Protein AF-A0A938P0V6-F1 (afdb_monomer)

pLDDT: mean 86.82, std 7.2, range [46.97, 96.38]

Foldseek 3Di:
DDPVVLVVQLVVQLVVQLVVCVVVVHDNVVSNVRSVQRSCVSNVVHRPPVCVVVVVVVCVVVVVQLVVLLVVLQVCLVVCVLVVVLVVLCVVCVVPVVVSVVVVVVSLVRSCVRNVHSVSSCVRCVVSVVVSCVVSVNDDPDD

Structure (mmCIF, N/CA/C/O backbone):
data_AF-A0A938P0V6-F1
#
_entry.id   AF-A0A938P0V6-F1
#
loop_
_atom_site.group_PDB
_atom_site.id
_atom_site.type_symbol
_atom_site.label_atom_id
_atom_site.label_alt_id
_atom_site.label_comp_id
_atom_site.label_asym_id
_atom_site.label_entity_id
_atom_site.label_seq_id
_atom_site.pdbx_PDB_ins_code
_atom_site.Cartn_x
_atom_site.Cartn_y
_atom_site.Cartn_z
_atom_site.occupancy
_atom_site.B_iso_or_equiv
_atom_site.auth_seq_id
_atom_site.auth_comp_id
_atom_site.auth_asym_id
_atom_site.auth_atom_id
_atom_site.pdbx_PDB_model_num
ATOM 1 N N . MET A 1 1 ? 8.099 -5.164 -38.828 1.00 62.59 1 MET A N 1
ATOM 2 C CA . MET A 1 1 ? 7.348 -5.683 -37.668 1.00 62.59 1 MET A CA 1
ATOM 3 C C . MET A 1 1 ? 6.079 -4.878 -37.569 1.00 62.59 1 MET A C 1
ATOM 5 O O . MET A 1 1 ? 6.171 -3.656 -37.566 1.00 62.59 1 MET A O 1
ATOM 9 N N . ASP A 1 2 ? 4.932 -5.541 -37.507 1.00 85.31 2 ASP A N 1
ATOM 10 C CA . ASP A 1 2 ? 3.669 -4.849 -37.269 1.00 85.31 2 ASP A CA 1
ATOM 11 C C . ASP A 1 2 ? 3.640 -4.302 -35.838 1.00 85.31 2 ASP A C 1
ATOM 13 O O . ASP A 1 2 ? 4.201 -4.910 -34.920 1.00 85.31 2 ASP A O 1
ATOM 17 N N . LEU A 1 3 ? 2.980 -3.158 -35.641 1.00 83.19 3 LEU A N 1
ATOM 18 C CA . LEU A 1 3 ? 2.891 -2.472 -34.346 1.00 83.19 3 LEU A CA 1
ATOM 19 C C . LEU A 1 3 ? 2.382 -3.404 -33.230 1.00 83.19 3 LEU A C 1
ATOM 21 O O . LEU A 1 3 ? 2.872 -3.368 -32.106 1.00 83.19 3 LEU A O 1
ATOM 25 N N . THR A 1 4 ? 1.461 -4.304 -33.568 1.00 89.56 4 THR A N 1
ATOM 26 C CA . THR A 1 4 ? 0.912 -5.327 -32.669 1.00 89.56 4 THR A CA 1
ATOM 27 C C . THR A 1 4 ? 1.958 -6.346 -32.223 1.00 89.56 4 THR A C 1
ATOM 29 O O . THR A 1 4 ? 2.019 -6.686 -31.044 1.00 89.56 4 THR A O 1
ATOM 32 N N . SER A 1 5 ? 2.814 -6.799 -33.142 1.00 87.94 5 SER A N 1
ATOM 33 C CA . SER A 1 5 ? 3.889 -7.754 -32.846 1.00 87.94 5 SER A CA 1
ATOM 34 C C . SER A 1 5 ?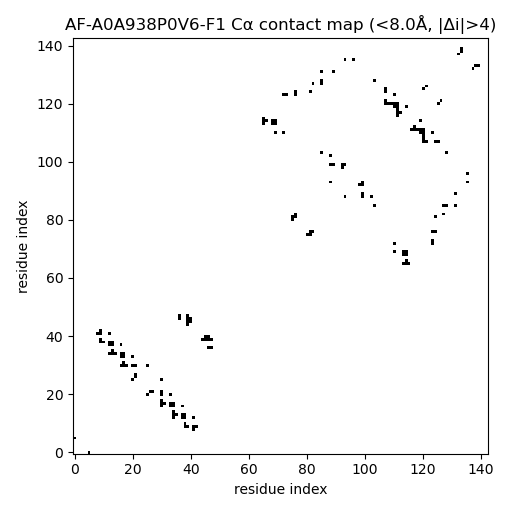 4.940 -7.128 -31.934 1.00 87.94 5 SER A C 1
ATOM 36 O O . SER A 1 5 ? 5.413 -7.766 -30.998 1.00 87.94 5 SER A O 1
ATOM 38 N N . TYR A 1 6 ? 5.260 -5.855 -32.166 1.00 89.38 6 TYR A N 1
ATOM 39 C CA . TYR A 1 6 ? 6.186 -5.102 -31.328 1.00 89.38 6 TYR A CA 1
ATOM 40 C C . TYR A 1 6 ? 5.666 -4.939 -29.890 1.00 89.38 6 TYR A C 1
ATOM 42 O O . TYR A 1 6 ? 6.357 -5.295 -28.934 1.00 89.38 6 TYR A O 1
ATOM 50 N N . THR A 1 7 ? 4.423 -4.479 -29.719 1.00 90.75 7 THR A N 1
ATOM 51 C CA . THR A 1 7 ? 3.813 -4.334 -28.388 1.00 90.75 7 THR A CA 1
ATOM 52 C C . THR A 1 7 ? 3.675 -5.679 -27.672 1.00 90.75 7 THR A C 1
ATOM 54 O O . THR A 1 7 ? 3.917 -5.754 -26.468 1.00 90.75 7 THR A O 1
ATOM 57 N N . ALA A 1 8 ? 3.347 -6.753 -28.398 1.00 93.38 8 ALA A N 1
ATOM 58 C CA . ALA A 1 8 ? 3.256 -8.097 -27.831 1.00 93.38 8 ALA A CA 1
ATOM 59 C C . ALA A 1 8 ? 4.602 -8.594 -27.282 1.00 93.38 8 ALA A C 1
ATOM 61 O O . ALA A 1 8 ? 4.635 -9.206 -26.216 1.00 93.38 8 ALA A O 1
ATOM 62 N N . ILE A 1 9 ? 5.713 -8.296 -27.964 1.00 92.56 9 ILE A N 1
ATOM 63 C CA . ILE A 1 9 ? 7.058 -8.659 -27.496 1.00 92.56 9 ILE A CA 1
ATOM 64 C C . ILE A 1 9 ? 7.412 -7.893 -26.223 1.00 92.56 9 ILE A C 1
ATOM 66 O O . ILE A 1 9 ? 7.841 -8.509 -25.249 1.00 92.56 9 ILE A O 1
ATOM 70 N N . VAL A 1 10 ? 7.188 -6.575 -26.195 1.00 94.31 10 VAL A N 1
ATOM 71 C CA . VAL A 1 10 ? 7.450 -5.756 -24.998 1.00 94.31 10 VAL A CA 1
ATOM 72 C C . VAL A 1 10 ? 6.628 -6.260 -23.811 1.00 94.31 10 VAL A C 1
ATOM 74 O O . VAL A 1 10 ? 7.173 -6.477 -22.729 1.00 94.31 10 VAL A O 1
ATOM 77 N N . LEU A 1 11 ? 5.336 -6.527 -24.019 1.00 94.38 11 LEU A N 1
ATOM 78 C CA . LEU A 1 11 ? 4.460 -7.072 -22.984 1.00 94.38 11 LEU A CA 1
ATOM 79 C C . LEU A 1 11 ? 4.924 -8.460 -22.521 1.00 94.38 11 LEU A C 1
ATOM 81 O O . LEU A 1 11 ? 4.977 -8.720 -21.319 1.00 94.38 11 LEU A O 1
ATOM 85 N N . GLY A 1 12 ? 5.318 -9.329 -23.453 1.00 95.81 12 GLY A N 1
ATOM 86 C CA . GLY A 1 12 ? 5.885 -10.640 -23.147 1.00 95.81 12 GLY A CA 1
ATOM 87 C C . GLY A 1 12 ? 7.132 -10.541 -22.266 1.00 95.81 12 GLY A C 1
ATOM 88 O O . GLY A 1 12 ? 7.224 -11.242 -21.258 1.00 95.81 12 GLY A O 1
ATOM 89 N N . VAL A 1 13 ? 8.049 -9.619 -22.578 1.00 95.62 13 VAL A N 1
ATOM 90 C CA . VAL A 1 13 ? 9.244 -9.360 -21.758 1.00 95.62 13 VAL A CA 1
ATOM 91 C C . VAL A 1 13 ? 8.859 -8.903 -20.352 1.00 95.62 13 VAL A C 1
ATOM 93 O O . VAL A 1 13 ? 9.378 -9.448 -19.378 1.00 95.62 13 VAL A O 1
ATOM 96 N N . MET A 1 14 ? 7.924 -7.959 -20.219 1.00 95.62 14 MET A N 1
ATOM 97 C CA . MET A 1 14 ? 7.472 -7.478 -18.906 1.00 95.62 14 MET A CA 1
ATOM 98 C C . MET A 1 14 ? 6.896 -8.614 -18.049 1.00 95.62 14 MET A C 1
ATOM 100 O O . MET A 1 14 ? 7.230 -8.719 -16.869 1.00 95.62 14 MET A O 1
ATOM 104 N N . VAL A 1 15 ? 6.079 -9.496 -18.637 1.00 96.38 15 VAL A N 1
ATOM 105 C CA . VAL A 1 15 ? 5.477 -10.642 -17.932 1.00 96.38 15 VAL A CA 1
ATOM 106 C C . VAL A 1 15 ? 6.537 -11.659 -17.508 1.00 96.38 15 VAL A C 1
ATOM 108 O O . VAL A 1 15 ? 6.534 -12.094 -16.355 1.00 96.38 15 VAL A O 1
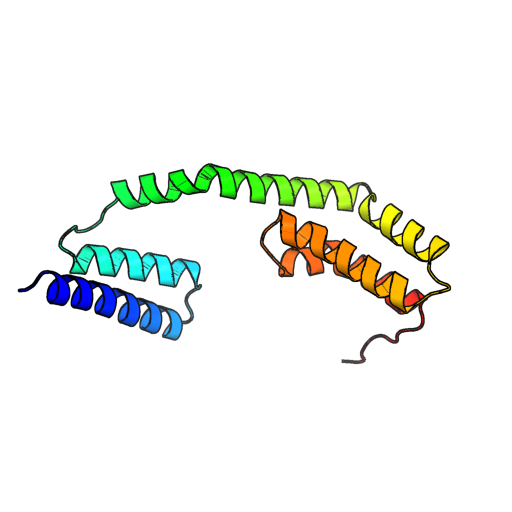ATOM 111 N N . VAL A 1 16 ? 7.462 -12.019 -18.403 1.00 96.38 16 VAL A N 1
ATOM 112 C CA . VAL A 1 16 ? 8.533 -12.986 -18.107 1.00 96.38 16 VAL A CA 1
ATOM 113 C C . VAL A 1 16 ? 9.448 -12.463 -17.003 1.00 96.38 16 VAL A C 1
ATOM 115 O O . VAL A 1 16 ? 9.768 -13.198 -16.068 1.00 96.38 16 VAL A O 1
ATOM 118 N N . VAL A 1 17 ? 9.828 -11.187 -17.067 1.00 96.12 17 VAL A N 1
ATOM 119 C CA . VAL A 1 17 ? 10.687 -10.563 -16.055 1.00 96.12 17 VAL A CA 1
ATOM 120 C C . VAL A 1 17 ? 9.965 -10.432 -14.717 1.00 96.12 17 VAL A C 1
ATOM 122 O O . VAL A 1 17 ? 10.559 -10.740 -13.686 1.00 96.12 17 VAL A O 1
ATOM 125 N N . TYR A 1 18 ? 8.683 -10.058 -14.711 1.00 95.94 18 TYR A N 1
ATOM 126 C CA . TYR A 1 18 ? 7.878 -10.031 -13.487 1.00 95.94 18 TYR A CA 1
ATOM 127 C C . TYR A 1 18 ? 7.777 -11.421 -12.844 1.00 95.94 18 TYR A C 1
ATOM 129 O O . TYR A 1 18 ? 8.007 -11.569 -11.641 1.00 95.94 18 TYR A O 1
ATOM 137 N N . ALA A 1 19 ? 7.478 -12.452 -13.640 1.00 94.75 19 ALA A N 1
ATOM 138 C CA . ALA A 1 19 ? 7.409 -13.826 -13.159 1.00 94.75 19 ALA A CA 1
ATOM 139 C C . ALA A 1 19 ? 8.765 -14.278 -12.599 1.00 94.75 19 ALA A C 1
ATOM 141 O O . ALA A 1 19 ? 8.822 -14.771 -11.473 1.00 94.75 19 ALA A O 1
ATOM 142 N N . GLY A 1 20 ? 9.861 -14.037 -13.327 1.00 95.06 20 GLY A N 1
ATOM 143 C CA . GLY A 1 20 ? 11.226 -14.336 -12.886 1.00 95.06 20 GLY A CA 1
ATOM 144 C C . GLY A 1 20 ? 11.603 -13.631 -11.579 1.00 95.06 20 GLY A C 1
ATOM 145 O O . GLY A 1 20 ? 12.085 -14.272 -10.646 1.00 95.06 20 GLY A O 1
ATOM 146 N N . ALA A 1 21 ? 11.302 -12.337 -11.457 1.00 92.81 21 ALA A N 1
ATOM 147 C CA . ALA A 1 21 ? 11.495 -11.570 -10.226 1.00 92.81 21 ALA A CA 1
ATOM 148 C C . ALA A 1 21 ? 10.693 -12.155 -9.051 1.00 92.81 21 ALA A C 1
ATOM 150 O O . ALA A 1 21 ? 11.196 -12.240 -7.925 1.00 92.81 21 ALA A O 1
ATOM 151 N N . LYS A 1 22 ? 9.470 -12.635 -9.312 1.00 91.12 22 LYS A N 1
ATOM 152 C CA . LYS A 1 22 ? 8.641 -13.280 -8.292 1.00 91.12 22 LYS A CA 1
ATOM 153 C C . LYS A 1 22 ? 9.176 -14.649 -7.874 1.00 91.12 22 LYS A C 1
ATOM 155 O O . LYS A 1 22 ? 9.143 -14.960 -6.683 1.00 91.12 22 LYS A O 1
ATOM 160 N N . PHE A 1 23 ? 9.723 -15.431 -8.808 1.00 92.19 23 PHE A N 1
ATOM 161 C CA . PHE A 1 23 ? 10.427 -16.683 -8.498 1.00 92.19 23 PHE A CA 1
ATOM 162 C C . PHE A 1 23 ? 11.639 -16.447 -7.588 1.00 92.19 23 PHE A C 1
ATOM 164 O O . PHE A 1 23 ? 11.899 -17.250 -6.693 1.00 92.19 23 PHE A O 1
ATOM 171 N N . LEU A 1 24 ? 12.314 -15.304 -7.735 1.00 91.44 24 LEU A N 1
ATOM 172 C CA . LEU A 1 24 ? 13.402 -14.862 -6.855 1.00 91.44 24 LEU A CA 1
ATOM 173 C C . LEU A 1 24 ? 12.922 -14.282 -5.509 1.00 91.44 24 LEU A C 1
ATOM 175 O O . LEU A 1 24 ? 13.729 -13.760 -4.744 1.00 91.44 24 LEU A O 1
ATOM 179 N N . LYS A 1 25 ? 11.625 -14.390 -5.189 1.00 90.75 25 LYS A N 1
ATOM 180 C CA . LYS A 1 25 ? 10.998 -13.899 -3.948 1.00 90.75 25 LYS A CA 1
ATOM 181 C C . LYS A 1 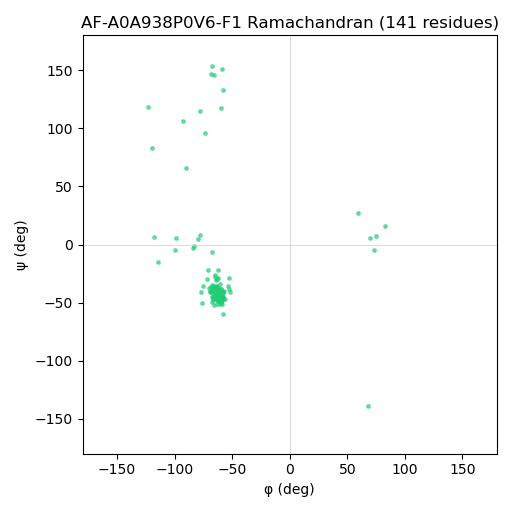25 ? 11.148 -12.390 -3.717 1.00 90.75 25 LYS A C 1
ATOM 183 O O . LYS A 1 25 ? 11.090 -11.937 -2.574 1.00 90.75 25 LYS A O 1
ATOM 188 N N . LEU A 1 26 ? 11.289 -11.599 -4.779 1.00 90.94 26 LEU A N 1
ATOM 189 C CA . LEU A 1 26 ? 11.279 -10.144 -4.656 1.00 90.94 26 LEU A CA 1
ATOM 190 C C . LEU A 1 26 ? 9.889 -9.639 -4.232 1.00 90.94 26 LEU A C 1
ATOM 192 O O . LEU A 1 26 ? 8.855 -10.280 -4.482 1.00 90.94 26 LEU A O 1
ATOM 196 N N . SER A 1 27 ? 9.857 -8.472 -3.579 1.00 93.25 27 SER A N 1
ATOM 197 C CA . SER A 1 27 ? 8.591 -7.803 -3.274 1.00 93.25 27 SER A CA 1
ATOM 198 C C . SER A 1 27 ? 7.834 -7.523 -4.575 1.00 93.25 27 SER A C 1
ATOM 200 O O . SER A 1 27 ? 8.425 -7.382 -5.651 1.00 93.25 27 SER A O 1
ATOM 202 N N . THR A 1 28 ? 6.504 -7.486 -4.499 1.00 91.25 28 THR A N 1
ATOM 203 C CA . THR A 1 28 ? 5.668 -7.226 -5.680 1.00 91.25 28 THR A CA 1
ATOM 204 C C . THR A 1 28 ? 6.001 -5.864 -6.297 1.00 91.25 28 THR A C 1
ATOM 206 O O . THR A 1 28 ? 6.102 -5.759 -7.514 1.00 91.25 28 THR A O 1
ATOM 209 N N . GLU A 1 29 ? 6.281 -4.864 -5.459 1.00 90.81 29 GLU A N 1
ATOM 210 C CA . GLU A 1 29 ? 6.720 -3.518 -5.852 1.00 90.81 29 GLU A CA 1
ATOM 211 C C . GLU A 1 29 ? 8.016 -3.556 -6.673 1.00 90.81 29 GLU A C 1
ATOM 213 O O . GLU A 1 29 ? 8.074 -3.027 -7.783 1.00 90.81 29 GLU A O 1
ATOM 218 N N . LEU A 1 30 ? 9.044 -4.248 -6.168 1.00 91.50 30 LEU A N 1
ATOM 219 C CA . LEU A 1 30 ? 10.333 -4.348 -6.849 1.00 91.50 30 LEU A CA 1
ATOM 220 C C . LEU A 1 30 ? 10.222 -5.170 -8.140 1.00 91.50 30 LEU A C 1
ATOM 222 O O . LEU A 1 30 ? 10.837 -4.834 -9.149 1.00 91.50 30 LEU A O 1
ATOM 226 N N . SER A 1 31 ? 9.390 -6.214 -8.132 1.00 94.31 31 SER A N 1
ATOM 227 C CA . SER A 1 31 ? 9.112 -7.030 -9.319 1.00 94.31 31 SER A CA 1
ATOM 228 C C . SER A 1 31 ? 8.447 -6.202 -10.422 1.00 94.31 31 SER A C 1
ATOM 230 O O . SER A 1 31 ? 8.829 -6.313 -11.585 1.00 94.31 31 SER A O 1
ATOM 232 N N . MET A 1 32 ? 7.489 -5.338 -10.066 1.00 92.50 32 MET A N 1
ATOM 233 C CA . MET A 1 32 ? 6.862 -4.405 -11.008 1.00 92.50 32 MET A CA 1
ATOM 234 C C . MET A 1 32 ? 7.854 -3.370 -11.540 1.00 92.50 32 MET A C 1
ATOM 236 O O . MET A 1 32 ? 7.851 -3.085 -12.736 1.00 92.50 32 MET A O 1
ATOM 240 N N . PHE A 1 33 ? 8.726 -2.841 -10.680 1.00 92.25 33 PHE A N 1
ATOM 241 C CA . PHE A 1 33 ? 9.739 -1.870 -11.087 1.00 92.25 33 PHE A CA 1
ATOM 242 C C . PHE A 1 33 ? 10.734 -2.463 -12.096 1.00 92.25 33 PHE A C 1
ATOM 244 O O . PHE A 1 33 ? 10.966 -1.881 -13.155 1.00 92.25 33 PHE A O 1
ATOM 251 N N . ILE A 1 34 ? 11.266 -3.657 -11.822 1.00 93.38 34 ILE A N 1
ATOM 252 C CA . ILE A 1 34 ? 12.201 -4.343 -12.727 1.00 93.38 34 ILE A CA 1
ATOM 253 C C . ILE A 1 34 ? 11.507 -4.715 -14.047 1.00 93.38 34 ILE A C 1
ATOM 255 O O . ILE A 1 34 ? 12.099 -4.554 -15.114 1.00 93.38 34 ILE A O 1
ATOM 259 N N . ALA A 1 35 ? 10.245 -5.151 -14.002 1.00 94.25 35 ALA A N 1
ATOM 260 C CA . ALA A 1 35 ? 9.464 -5.421 -15.207 1.00 94.25 35 ALA A CA 1
ATOM 261 C C . ALA A 1 35 ? 9.255 -4.158 -16.061 1.00 94.25 35 ALA A C 1
ATOM 263 O O . ALA A 1 35 ? 9.396 -4.223 -17.280 1.00 94.25 35 ALA A O 1
ATOM 264 N N . ALA A 1 36 ? 8.989 -3.001 -15.443 1.00 92.19 36 ALA A N 1
ATOM 265 C CA . ALA A 1 36 ? 8.879 -1.722 -16.146 1.00 92.19 36 ALA A CA 1
ATOM 266 C C . ALA A 1 36 ? 10.201 -1.305 -16.815 1.00 92.19 36 ALA A C 1
ATOM 268 O O . ALA A 1 36 ? 10.199 -0.885 -17.975 1.00 92.19 36 ALA A O 1
ATOM 269 N N . LEU A 1 37 ? 11.336 -1.487 -16.129 1.00 93.12 37 LEU A N 1
ATOM 270 C CA . LEU A 1 37 ? 12.663 -1.244 -16.707 1.00 93.12 37 LEU A CA 1
ATOM 271 C C . LEU A 1 37 ? 12.943 -2.175 -17.892 1.00 93.12 37 LEU A C 1
ATOM 273 O O . LEU A 1 37 ? 13.382 -1.714 -18.944 1.00 93.12 37 LEU A O 1
ATOM 277 N N . ALA A 1 38 ? 12.643 -3.466 -17.755 1.00 93.19 38 ALA A N 1
ATOM 278 C CA . ALA A 1 38 ? 12.818 -4.431 -18.835 1.00 93.19 38 ALA A CA 1
ATOM 279 C C . ALA A 1 38 ? 11.914 -4.136 -20.042 1.00 93.19 38 ALA A C 1
ATOM 281 O O . ALA A 1 38 ? 12.365 -4.252 -21.179 1.00 93.19 38 ALA A O 1
ATOM 282 N N . GLY A 1 39 ? 10.674 -3.697 -19.807 1.00 92.75 39 GLY A N 1
ATOM 283 C CA . GLY A 1 39 ? 9.766 -3.242 -20.861 1.00 92.75 39 GLY A CA 1
ATOM 284 C C . GLY A 1 39 ? 10.309 -2.026 -21.613 1.00 92.75 39 GLY A C 1
ATOM 285 O O . GLY A 1 39 ? 10.291 -2.005 -22.840 1.00 92.75 39 GLY A O 1
ATOM 286 N N . SER A 1 40 ? 10.871 -1.047 -20.898 1.00 92.00 40 SER A N 1
ATOM 287 C CA . SER A 1 40 ? 11.522 0.117 -21.517 1.00 92.00 40 SER A CA 1
ATOM 288 C C . SER A 1 40 ? 12.740 -0.264 -22.364 1.00 92.00 40 SER A C 1
ATOM 290 O O . SER A 1 40 ? 12.916 0.249 -23.471 1.00 92.00 40 SER A O 1
ATOM 292 N N . LEU A 1 41 ? 13.560 -1.197 -21.871 1.00 92.06 41 LEU A N 1
ATOM 293 C CA . LEU A 1 41 ? 14.723 -1.709 -22.600 1.00 92.06 41 LEU A CA 1
ATOM 294 C C . LEU A 1 41 ? 14.307 -2.483 -23.857 1.00 92.06 41 LEU A C 1
ATOM 296 O O . LEU A 1 41 ? 14.851 -2.235 -24.931 1.00 92.06 41 LEU A O 1
ATOM 300 N N . ALA A 1 42 ? 13.314 -3.368 -23.747 1.00 90.69 42 ALA A N 1
ATOM 301 C CA . ALA A 1 42 ? 12.758 -4.103 -24.884 1.00 90.69 42 ALA A CA 1
ATOM 302 C C . ALA A 1 42 ? 12.077 -3.177 -25.903 1.00 90.69 42 ALA A C 1
ATOM 304 O O . ALA A 1 42 ? 12.092 -3.455 -27.099 1.00 90.69 42 ALA A O 1
ATOM 305 N N . GLY A 1 43 ? 11.520 -2.060 -25.431 1.00 87.81 43 GLY A N 1
ATOM 306 C CA . GLY A 1 43 ? 10.951 -1.004 -26.258 1.00 87.81 43 GLY A CA 1
ATOM 307 C C . GLY A 1 43 ? 11.980 -0.044 -26.871 1.00 87.81 43 GLY A C 1
ATOM 308 O O . GLY A 1 43 ? 11.591 0.961 -27.457 1.00 87.81 43 GLY A O 1
ATOM 309 N N . GLY A 1 44 ? 13.285 -0.278 -26.697 1.00 88.44 44 GLY A N 1
ATOM 310 C CA . GLY A 1 44 ? 14.339 0.571 -27.265 1.00 88.44 44 GLY A CA 1
ATOM 311 C C . GLY A 1 44 ? 14.467 1.967 -26.640 1.00 88.44 44 GLY A C 1
ATOM 312 O O . GLY A 1 44 ? 15.288 2.759 -27.095 1.00 88.44 44 GLY A O 1
ATOM 313 N N . PHE A 1 45 ? 13.710 2.274 -25.581 1.00 84.31 45 PHE A N 1
ATOM 314 C CA . PHE A 1 45 ? 13.733 3.572 -24.894 1.00 84.31 45 PHE A CA 1
ATOM 315 C C . PHE A 1 45 ? 14.857 3.684 -23.848 1.00 84.31 45 PHE A C 1
ATOM 317 O O . PHE A 1 45 ? 15.044 4.740 -23.244 1.00 84.31 45 PHE A O 1
ATOM 324 N N . GLY A 1 46 ? 15.627 2.613 -23.628 1.00 87.69 46 GLY A N 1
ATOM 325 C CA . GLY A 1 46 ? 16.735 2.609 -22.674 1.00 87.69 46 GLY A CA 1
ATOM 326 C C . GLY A 1 46 ? 16.248 2.721 -21.226 1.00 87.69 46 GLY A C 1
ATOM 327 O O . GLY A 1 46 ? 15.257 2.092 -20.850 1.00 87.69 46 GLY A O 1
ATOM 328 N N . LEU A 1 47 ? 16.951 3.518 -20.414 1.00 85.88 47 LEU A N 1
ATOM 329 C CA . LEU A 1 47 ? 16.557 3.862 -19.043 1.00 85.88 47 LEU A CA 1
ATOM 330 C C . LEU A 1 47 ? 15.736 5.167 -19.034 1.00 85.88 47 LEU A C 1
ATOM 332 O O . LEU A 1 47 ? 16.312 6.249 -19.175 1.00 85.88 47 LEU A O 1
ATOM 336 N N . PRO A 1 48 ? 14.409 5.113 -18.823 1.00 85.94 48 PRO A N 1
ATOM 337 C CA . PRO A 1 48 ? 13.531 6.258 -19.009 1.00 85.94 48 PRO A CA 1
ATOM 338 C C . PRO A 1 48 ? 13.411 7.052 -17.700 1.00 85.94 48 PRO A C 1
ATOM 340 O O . PRO A 1 48 ? 12.342 7.121 -17.093 1.00 85.94 48 PRO A O 1
ATOM 343 N N . ALA A 1 49 ? 14.513 7.657 -17.244 1.00 85.94 49 ALA A N 1
ATOM 344 C CA . ALA A 1 49 ? 14.568 8.372 -15.961 1.00 85.94 49 ALA A CA 1
ATOM 345 C C . ALA A 1 49 ? 13.459 9.431 -15.824 1.00 85.94 49 ALA A C 1
ATOM 347 O O . ALA A 1 49 ? 12.835 9.557 -14.772 1.00 85.94 49 ALA A O 1
ATOM 348 N N . ARG A 1 50 ? 13.156 10.130 -16.925 1.00 87.56 50 ARG A N 1
ATOM 349 C CA . ARG A 1 50 ? 12.064 11.103 -16.999 1.00 87.56 50 ARG A CA 1
ATOM 350 C C . ARG A 1 50 ? 10.695 10.469 -16.736 1.00 87.56 50 ARG A C 1
ATOM 352 O O . ARG A 1 50 ? 9.955 10.992 -15.919 1.00 87.56 50 ARG A O 1
ATOM 359 N N . HIS A 1 51 ? 10.361 9.351 -17.381 1.00 88.38 51 HIS A N 1
ATOM 360 C CA . HIS A 1 51 ? 9.049 8.711 -17.211 1.00 88.38 51 HIS A CA 1
ATOM 361 C C . HIS A 1 51 ? 8.901 8.041 -15.845 1.00 88.38 51 HIS A C 1
ATOM 363 O O . HIS A 1 51 ? 7.798 7.994 -15.310 1.00 88.38 51 HIS A O 1
ATOM 369 N N . ILE A 1 52 ? 10.002 7.574 -15.251 1.00 87.12 52 ILE A N 1
ATOM 370 C CA . ILE A 1 52 ? 10.001 7.102 -13.862 1.00 87.12 52 ILE A CA 1
ATOM 371 C C . ILE A 1 52 ? 9.687 8.267 -12.919 1.00 87.12 52 ILE A C 1
ATOM 373 O O . ILE A 1 52 ? 8.826 8.132 -12.054 1.00 87.12 52 ILE A O 1
ATOM 377 N N . ALA A 1 53 ? 10.343 9.416 -13.105 1.00 87.44 53 ALA A N 1
ATOM 378 C CA . ALA A 1 53 ? 10.115 10.596 -12.277 1.00 87.44 53 ALA A CA 1
ATOM 379 C C . ALA A 1 53 ? 8.698 11.167 -12.461 1.00 87.44 53 ALA A C 1
ATOM 381 O O . ALA A 1 53 ? 7.975 11.331 -11.484 1.00 87.44 53 ALA A O 1
ATOM 382 N N . GLU A 1 54 ? 8.268 11.418 -13.699 1.00 87.56 54 GLU A N 1
ATOM 383 C CA . GLU A 1 54 ? 6.925 11.931 -14.009 1.00 87.56 54 GLU A CA 1
ATOM 384 C C . GLU A 1 54 ? 5.829 10.949 -13.555 1.00 87.56 54 GLU A C 1
ATOM 386 O O . GLU A 1 54 ? 4.837 11.357 -12.944 1.00 87.56 54 GLU A O 1
ATOM 391 N N . GLY A 1 55 ? 6.038 9.646 -13.770 1.00 86.06 55 GLY A N 1
ATOM 392 C CA . GLY A 1 55 ? 5.127 8.597 -13.322 1.00 86.06 55 GLY A CA 1
ATOM 393 C C . GLY A 1 55 ? 4.996 8.552 -11.801 1.00 86.06 55 GLY A C 1
ATOM 394 O O . GLY A 1 55 ? 3.880 8.529 -11.292 1.00 86.06 55 GLY A O 1
ATOM 395 N N . ALA A 1 56 ? 6.108 8.613 -11.063 1.00 86.25 56 ALA A N 1
ATOM 396 C CA . ALA A 1 56 ? 6.087 8.638 -9.599 1.00 86.25 56 ALA A CA 1
ATOM 397 C C . ALA A 1 56 ? 5.429 9.913 -9.045 1.00 86.25 56 ALA A C 1
ATOM 399 O O . ALA A 1 56 ? 4.645 9.840 -8.098 1.00 86.25 56 ALA A O 1
ATOM 400 N N . MET A 1 57 ? 5.702 11.070 -9.655 1.00 89.00 57 MET A N 1
ATOM 401 C CA . MET A 1 57 ? 5.128 12.354 -9.240 1.00 89.00 57 MET A CA 1
ATOM 402 C C . MET A 1 57 ? 3.610 12.418 -9.428 1.00 89.00 57 MET A C 1
ATOM 404 O O . MET A 1 57 ? 2.936 13.098 -8.660 1.00 89.00 57 MET A O 1
ATOM 408 N N . THR A 1 58 ? 3.061 11.675 -10.391 1.00 89.75 58 THR A N 1
ATOM 409 C CA . THR A 1 58 ? 1.607 11.600 -10.619 1.00 89.75 58 THR A CA 1
ATOM 410 C C . THR A 1 58 ? 0.861 10.961 -9.442 1.00 89.75 58 THR A C 1
ATOM 412 O O . THR A 1 58 ? -0.302 11.271 -9.232 1.00 89.75 58 THR A O 1
ATOM 415 N N . TYR A 1 59 ? 1.523 10.105 -8.655 1.00 89.25 59 TYR A N 1
ATOM 416 C CA . TYR A 1 59 ? 0.948 9.471 -7.459 1.00 89.25 59 TYR A CA 1
ATOM 417 C C . TYR A 1 59 ? 1.340 10.174 -6.154 1.00 89.25 59 TYR A C 1
ATOM 419 O O . TYR A 1 59 ? 1.072 9.659 -5.065 1.00 89.25 59 TYR A O 1
ATOM 427 N N . LEU A 1 60 ? 2.030 11.317 -6.231 1.00 90.88 60 LEU A N 1
ATOM 428 C CA . LEU A 1 60 ? 2.520 12.018 -5.048 1.00 90.88 60 LEU A CA 1
ATOM 429 C C . LEU A 1 60 ? 1.365 12.431 -4.125 1.00 90.88 60 LEU A C 1
ATOM 431 O O . LEU A 1 60 ? 1.469 12.273 -2.913 1.00 90.88 60 LEU A O 1
ATOM 435 N N . ASP A 1 61 ? 0.258 12.899 -4.691 1.00 92.56 61 ASP A N 1
ATOM 436 C CA . ASP A 1 61 ? -0.956 13.268 -3.963 1.00 92.56 61 ASP A CA 1
ATOM 437 C C . ASP A 1 61 ? -1.549 12.084 -3.179 1.00 92.56 61 ASP A C 1
ATOM 439 O O . ASP A 1 61 ? -1.777 12.192 -1.973 1.00 92.56 61 ASP A O 1
ATOM 443 N N . ILE A 1 62 ? -1.712 10.929 -3.823 1.00 90.50 62 ILE A N 1
ATOM 444 C CA . ILE A 1 62 ? -2.223 9.698 -3.211 1.00 90.50 62 ILE A CA 1
ATOM 445 C C . ILE A 1 62 ? -1.266 9.202 -2.119 1.00 90.50 62 ILE A C 1
ATOM 447 O O . ILE A 1 62 ? -1.705 8.820 -1.031 1.00 90.50 62 ILE A O 1
ATOM 451 N N . ASN A 1 63 ? 0.045 9.266 -2.360 1.00 90.12 63 ASN A N 1
ATOM 452 C CA . ASN A 1 63 ? 1.050 8.907 -1.361 1.00 90.12 63 ASN A CA 1
ATOM 453 C C . ASN A 1 63 ? 0.963 9.816 -0.125 1.00 90.12 63 ASN A C 1
ATOM 455 O O . ASN A 1 63 ? 0.981 9.322 1.005 1.00 90.12 63 ASN A O 1
ATOM 459 N N . LEU A 1 64 ? 0.817 11.131 -0.318 1.00 92.62 64 LEU A N 1
ATOM 460 C CA . LEU A 1 64 ? 0.634 12.086 0.779 1.00 92.62 64 LEU A CA 1
ATOM 461 C C . LEU A 1 64 ? -0.657 11.813 1.558 1.00 92.62 64 LEU A C 1
ATOM 463 O O . LEU A 1 64 ? -0.647 11.895 2.791 1.00 92.62 64 LEU A O 1
ATOM 467 N N . ILE A 1 65 ? -1.743 11.449 0.870 1.00 91.81 65 ILE A N 1
ATOM 468 C CA . ILE A 1 65 ? -3.002 11.047 1.506 1.00 91.81 65 ILE A CA 1
ATOM 469 C C . ILE A 1 65 ? -2.775 9.825 2.403 1.00 91.81 65 ILE A C 1
ATOM 471 O O . ILE A 1 65 ? -3.136 9.883 3.578 1.00 91.81 65 ILE A O 1
ATOM 475 N N . PHE A 1 66 ? -2.123 8.762 1.919 1.00 90.00 66 PHE A N 1
ATOM 476 C CA . PHE A 1 66 ? -1.862 7.566 2.734 1.00 90.00 66 PHE A CA 1
ATOM 477 C C . PHE A 1 66 ? -0.962 7.841 3.940 1.00 90.00 66 PHE A C 1
ATOM 479 O O . PHE A 1 66 ? -1.245 7.358 5.043 1.00 90.00 66 PHE A O 1
ATOM 486 N N . VAL A 1 67 ? 0.096 8.637 3.765 1.00 91.12 67 VAL A N 1
ATOM 487 C CA . VAL A 1 67 ? 0.996 9.019 4.864 1.00 91.12 67 VAL A CA 1
ATOM 488 C C . VAL A 1 67 ? 0.233 9.814 5.924 1.00 91.12 67 VAL A C 1
ATOM 490 O O . VAL A 1 67 ? 0.292 9.486 7.112 1.00 91.12 67 VAL A O 1
ATOM 493 N N . THR A 1 68 ? -0.544 10.812 5.502 1.00 93.12 68 THR A N 1
ATOM 494 C CA . THR A 1 68 ? -1.309 11.674 6.413 1.00 93.12 68 THR A CA 1
ATOM 495 C C . THR A 1 68 ? -2.430 10.903 7.105 1.00 93.12 68 THR A C 1
ATOM 497 O O . THR A 1 68 ? -2.626 11.049 8.310 1.00 93.12 68 THR A O 1
ATOM 500 N N . ALA A 1 69 ? -3.131 10.030 6.383 1.00 91.19 69 ALA A N 1
ATOM 501 C CA . ALA A 1 69 ? -4.166 9.161 6.932 1.00 91.19 69 ALA A CA 1
ATOM 502 C C . ALA A 1 69 ? -3.607 8.188 7.976 1.00 91.19 69 ALA A C 1
ATOM 504 O O . ALA A 1 69 ? -4.206 7.998 9.035 1.00 91.19 69 ALA A O 1
ATOM 505 N N . THR A 1 70 ? -2.437 7.604 7.711 1.00 89.69 70 THR A N 1
ATOM 506 C CA . THR A 1 70 ? -1.767 6.708 8.662 1.00 89.69 70 THR A CA 1
ATOM 507 C C . THR A 1 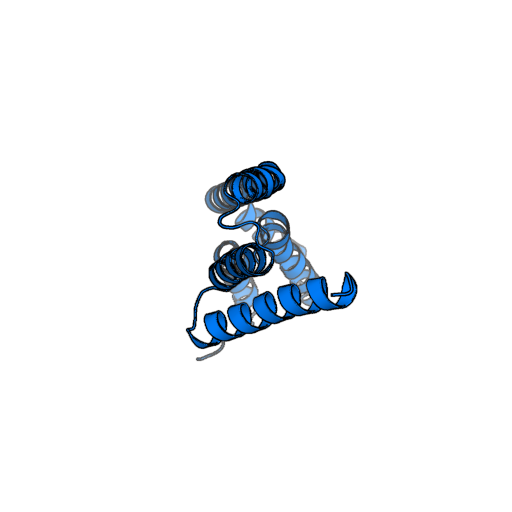70 ? -1.354 7.467 9.919 1.00 89.69 70 THR A C 1
ATOM 509 O O . THR A 1 70 ? -1.610 7.004 11.033 1.00 89.69 70 THR A O 1
ATOM 512 N N . LEU A 1 71 ? -0.782 8.665 9.759 1.00 91.56 71 LEU A N 1
ATOM 513 C CA . LEU A 1 71 ? -0.439 9.542 10.877 1.00 91.56 71 LEU A CA 1
ATOM 514 C C . LEU A 1 71 ? -1.681 9.906 11.704 1.00 91.56 71 LEU A C 1
ATOM 516 O O . LEU A 1 71 ? -1.676 9.753 12.924 1.00 91.56 71 LEU A O 1
ATOM 520 N N . PHE A 1 72 ? -2.764 10.317 11.045 1.00 90.69 72 PHE A N 1
ATOM 521 C CA . PHE A 1 72 ? -4.040 10.636 11.680 1.00 90.69 72 PHE A CA 1
ATOM 522 C C . PHE A 1 72 ? -4.609 9.450 12.465 1.00 90.69 72 PHE A C 1
ATOM 524 O O . PHE A 1 72 ? -4.983 9.607 13.627 1.00 90.69 72 PHE A O 1
ATOM 531 N N . MET A 1 73 ? -4.621 8.249 11.879 1.00 89.62 73 MET A N 1
ATOM 532 C CA . MET A 1 73 ? -5.111 7.049 12.562 1.00 89.62 73 MET A CA 1
ATOM 533 C C . MET A 1 73 ? -4.253 6.669 13.772 1.00 89.62 73 MET A C 1
ATOM 535 O O . MET A 1 73 ? -4.800 6.237 14.788 1.00 89.62 73 MET A O 1
ATOM 539 N N . ASN A 1 74 ? -2.935 6.868 13.706 1.00 88.50 74 ASN A N 1
ATOM 540 C CA . ASN A 1 74 ? -2.053 6.656 14.853 1.00 88.50 74 ASN A CA 1
ATOM 541 C C . ASN A 1 74 ? -2.334 7.667 15.974 1.00 88.50 74 ASN A C 1
ATOM 543 O O . ASN A 1 74 ? -2.469 7.265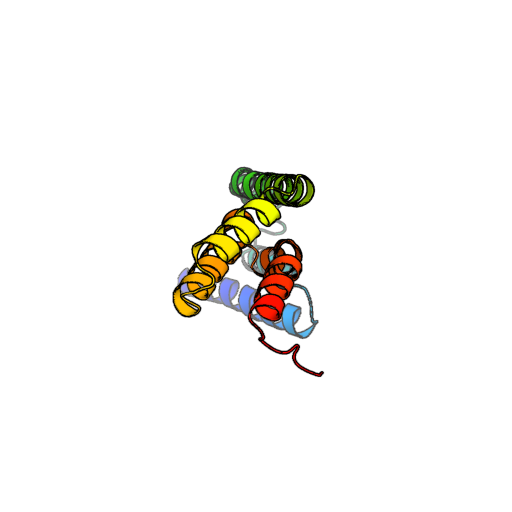 17.128 1.00 88.50 74 ASN A O 1
ATOM 547 N N . ILE A 1 75 ? -2.516 8.949 15.646 1.00 92.44 75 ILE A N 1
ATOM 548 C CA . ILE A 1 75 ? -2.877 9.989 16.625 1.00 92.44 75 ILE A CA 1
ATOM 549 C C . ILE A 1 75 ? -4.259 9.706 17.242 1.00 92.44 75 ILE A C 1
ATOM 551 O O . ILE A 1 75 ? -4.437 9.805 18.458 1.00 92.44 75 ILE A O 1
ATOM 555 N N . LEU A 1 76 ? -5.248 9.301 16.439 1.00 89.88 76 LEU A N 1
ATOM 556 C CA . LEU A 1 76 ? -6.577 8.909 16.928 1.00 89.88 76 LEU A CA 1
ATOM 557 C C . LEU A 1 76 ? -6.543 7.682 17.846 1.00 89.88 76 LEU A C 1
ATOM 559 O O . LEU A 1 76 ? -7.339 7.582 18.785 1.00 89.88 76 LEU A O 1
ATOM 563 N N . LYS A 1 77 ? -5.654 6.727 17.564 1.00 86.75 77 LYS A N 1
ATOM 564 C CA . LYS A 1 77 ? -5.447 5.560 18.421 1.00 86.75 77 LYS A CA 1
ATOM 565 C C . LYS A 1 77 ? -4.828 5.978 19.754 1.00 86.75 77 LYS A C 1
ATOM 567 O O . LYS A 1 77 ? -5.365 5.603 20.794 1.00 86.75 77 LYS A O 1
ATOM 572 N N . GLU A 1 78 ? -3.756 6.767 19.719 1.00 89.19 78 GLU A N 1
ATOM 573 C CA . GLU A 1 78 ? -3.001 7.175 20.912 1.00 89.19 78 GLU A CA 1
ATOM 574 C C . GLU A 1 78 ? -3.809 8.106 21.826 1.00 89.19 78 GLU A C 1
ATOM 576 O O . GLU A 1 78 ? -3.788 7.973 23.045 1.00 89.19 78 GLU A O 1
ATOM 581 N N . SER A 1 79 ? -4.624 8.987 21.241 1.00 91.06 79 SER A N 1
ATOM 582 C CA . SER A 1 79 ? -5.575 9.829 21.985 1.00 91.06 79 SER A CA 1
ATOM 583 C C . SER A 1 79 ? -6.723 9.045 22.638 1.00 91.06 79 SER A C 1
ATOM 585 O O . SER A 1 79 ? -7.531 9.619 23.367 1.00 91.06 79 SER A O 1
ATOM 587 N N . GLY A 1 80 ? -6.840 7.739 22.379 1.00 88.31 80 GLY A N 1
ATOM 588 C CA . GLY A 1 80 ? -7.912 6.899 22.909 1.00 88.31 80 GLY A CA 1
ATOM 589 C C . GLY A 1 80 ? -9.267 7.102 22.225 1.00 88.31 80 GLY A C 1
ATOM 590 O O . GLY A 1 80 ? -10.254 6.503 22.661 1.00 88.31 80 GLY A O 1
ATOM 591 N N . GLY A 1 81 ? -9.341 7.881 21.139 1.00 87.31 81 GLY A N 1
ATOM 592 C CA . GLY A 1 81 ? -10.584 8.128 20.401 1.00 87.31 81 GLY A CA 1
ATOM 593 C C . GLY A 1 81 ? -11.207 6.838 19.861 1.00 87.31 81 GLY A C 1
ATOM 594 O O . GLY A 1 81 ? -12.400 6.588 20.046 1.00 87.31 81 GLY A O 1
ATOM 595 N N . VAL A 1 82 ? -10.384 5.953 19.291 1.00 86.62 82 VAL A N 1
ATOM 596 C CA . VAL A 1 82 ? -10.847 4.636 18.814 1.00 86.62 82 VAL A CA 1
ATOM 597 C C . VAL A 1 82 ? -11.369 3.782 19.976 1.00 86.62 82 VAL A C 1
ATOM 599 O O . VAL A 1 82 ? -12.437 3.179 19.877 1.00 86.62 82 VAL A O 1
ATOM 602 N N . ALA A 1 83 ? -10.667 3.774 21.114 1.00 85.12 83 ALA A N 1
ATOM 603 C CA . ALA A 1 83 ? -11.082 3.027 22.300 1.00 85.12 83 ALA A CA 1
ATOM 604 C C . ALA A 1 83 ? -12.405 3.553 22.884 1.00 85.12 83 ALA A C 1
ATOM 606 O O . ALA A 1 83 ? -13.242 2.764 23.330 1.00 85.12 83 ALA A O 1
ATOM 607 N N . PHE A 1 84 ? -12.617 4.871 22.860 1.00 88.06 84 PHE A N 1
ATOM 608 C CA . PHE A 1 84 ? -13.863 5.502 23.286 1.00 88.06 84 PHE A CA 1
ATOM 609 C C . PHE A 1 84 ? -15.050 5.054 22.426 1.00 88.06 84 PHE A C 1
ATOM 611 O O . PHE A 1 84 ? -16.062 4.609 22.974 1.00 88.06 84 PHE A O 1
ATOM 618 N N . VAL A 1 85 ? -14.909 5.088 21.096 1.00 87.88 85 VAL A N 1
ATOM 619 C CA . VAL A 1 85 ? -15.954 4.632 20.163 1.00 87.88 85 VAL A CA 1
ATOM 620 C C . VAL A 1 85 ? -16.283 3.160 20.408 1.00 87.88 85 VAL A C 1
ATOM 622 O O . VAL A 1 85 ? -17.446 2.812 20.614 1.00 87.88 85 VAL A O 1
ATOM 625 N N . VAL A 1 86 ? -15.263 2.303 20.490 1.00 85.12 86 VAL A N 1
ATOM 626 C CA . VAL A 1 86 ? -15.423 0.863 20.740 1.00 85.12 86 VAL A CA 1
ATOM 627 C C . VAL A 1 86 ? -16.155 0.592 22.066 1.00 85.12 86 VAL A C 1
ATOM 629 O O . VAL A 1 86 ? -17.093 -0.211 22.109 1.00 85.12 86 VAL A O 1
ATOM 632 N N . ARG A 1 87 ? -15.791 1.290 23.150 1.00 83.44 87 ARG A N 1
ATOM 633 C CA . ARG A 1 87 ? -16.478 1.178 24.453 1.00 83.44 87 ARG A CA 1
ATOM 634 C C . ARG A 1 87 ? -17.924 1.670 24.390 1.00 83.44 87 ARG A C 1
ATOM 636 O O . ARG A 1 87 ? -18.805 1.035 24.974 1.00 83.44 87 ARG A O 1
ATOM 643 N N . GLY A 1 88 ? -18.182 2.770 23.683 1.00 84.31 88 GLY A N 1
ATOM 644 C CA . GLY A 1 88 ? -19.530 3.301 23.469 1.00 84.31 88 GLY A CA 1
ATOM 645 C C . GLY A 1 88 ? -20.427 2.310 22.727 1.00 84.31 88 GLY A C 1
ATOM 646 O O . GLY A 1 88 ? -21.548 2.034 23.166 1.00 84.31 88 GLY A O 1
ATOM 647 N N . MET A 1 89 ? -19.898 1.700 21.665 1.00 85.50 89 MET A N 1
ATOM 648 C CA . MET A 1 89 ? -20.572 0.645 20.907 1.00 85.50 89 MET A CA 1
ATOM 649 C C . MET A 1 89 ? -20.915 -0.552 21.793 1.00 85.50 89 MET A C 1
ATOM 651 O O . MET A 1 89 ? -22.061 -1.001 21.798 1.00 85.50 89 MET A O 1
ATOM 655 N N . PHE A 1 90 ? -19.955 -1.028 22.590 1.00 82.25 90 PHE A N 1
ATOM 656 C CA . PHE A 1 90 ? -20.180 -2.141 23.509 1.00 82.25 90 PHE A CA 1
ATOM 657 C C . PHE A 1 90 ? -21.278 -1.814 24.530 1.00 82.25 90 PHE A C 1
ATOM 659 O O . PHE A 1 90 ? -22.261 -2.543 24.638 1.00 82.25 90 PHE A O 1
ATOM 666 N N . LYS A 1 91 ? -21.191 -0.672 25.224 1.00 81.19 91 LYS A N 1
ATOM 667 C CA . LYS A 1 91 ? -22.185 -0.291 26.241 1.00 81.19 91 LYS A CA 1
ATOM 668 C C . LYS A 1 91 ? -23.602 -0.206 25.657 1.00 81.19 91 LYS A C 1
ATOM 670 O O . LYS A 1 91 ? -24.546 -0.686 26.283 1.00 81.19 91 LYS A O 1
ATOM 675 N N . ARG A 1 92 ? -23.748 0.353 24.450 1.00 82.62 92 ARG A N 1
ATOM 676 C CA . ARG A 1 92 ? -25.045 0.559 23.782 1.00 82.62 92 ARG A CA 1
ATOM 677 C C . ARG A 1 92 ? -25.620 -0.724 23.168 1.00 82.62 92 ARG A C 1
ATOM 679 O O . ARG A 1 92 ? -26.822 -0.944 23.282 1.00 82.62 92 ARG A O 1
ATOM 686 N N . PHE A 1 93 ? -24.785 -1.556 22.541 1.00 80.44 93 PHE A N 1
ATOM 687 C CA . PHE A 1 93 ? -25.224 -2.654 21.669 1.00 80.44 93 PHE A CA 1
ATOM 688 C C . PHE A 1 93 ? -24.813 -4.060 22.142 1.00 80.44 93 PHE A C 1
ATOM 690 O O . PHE A 1 93 ? -25.100 -5.028 21.440 1.00 80.44 93 PHE A O 1
ATOM 697 N N . HIS A 1 94 ? -24.225 -4.229 23.339 1.00 77.69 94 HIS A N 1
ATOM 698 C CA . HIS A 1 94 ? -23.852 -5.556 23.879 1.00 77.69 94 HIS A CA 1
ATOM 699 C C . HIS A 1 94 ? -25.006 -6.572 23.890 1.00 77.69 94 HIS A C 1
ATOM 701 O O . HIS A 1 94 ? -24.774 -7.776 23.785 1.00 77.69 94 HIS A O 1
ATOM 707 N N . ARG A 1 95 ? -26.257 -6.103 24.001 1.00 77.19 95 ARG A N 1
ATOM 708 C CA . ARG A 1 95 ? -27.449 -6.961 24.023 1.00 77.19 9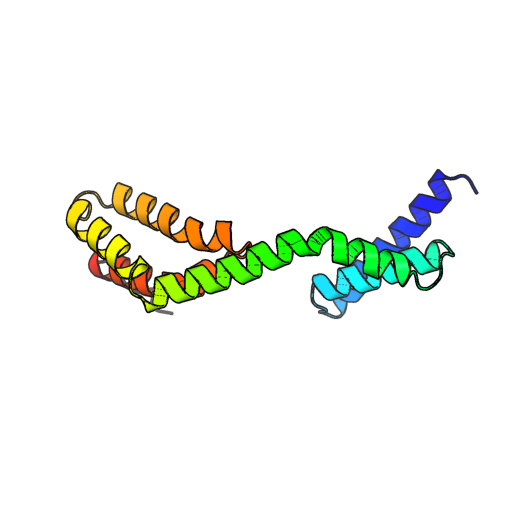5 ARG A CA 1
ATOM 709 C C . ARG A 1 95 ? -27.759 -7.599 22.660 1.00 77.19 95 ARG A C 1
ATOM 711 O O . ARG A 1 95 ? -28.409 -8.636 22.617 1.00 77.19 95 ARG A O 1
ATOM 718 N N . GLN A 1 96 ? -27.272 -7.021 21.559 1.00 82.00 96 GLN A N 1
ATOM 719 C CA . GLN A 1 96 ? -27.491 -7.498 20.189 1.00 82.00 96 GLN A CA 1
ATOM 720 C C . GLN A 1 96 ? -26.148 -7.839 19.527 1.00 82.00 96 GLN A C 1
ATOM 722 O O . GLN A 1 96 ? -25.577 -7.043 18.781 1.00 82.00 96 GLN A O 1
ATOM 727 N N . ARG A 1 97 ? -25.645 -9.055 19.792 1.00 81.69 97 ARG A N 1
ATOM 728 C CA . ARG A 1 97 ? -24.307 -9.514 19.363 1.00 81.69 97 ARG A CA 1
ATOM 729 C C . ARG A 1 97 ? -24.041 -9.328 17.863 1.00 81.69 97 ARG A C 1
ATOM 731 O O . ARG A 1 97 ? -22.956 -8.897 17.503 1.00 81.69 97 ARG A O 1
ATOM 738 N N . VAL A 1 98 ?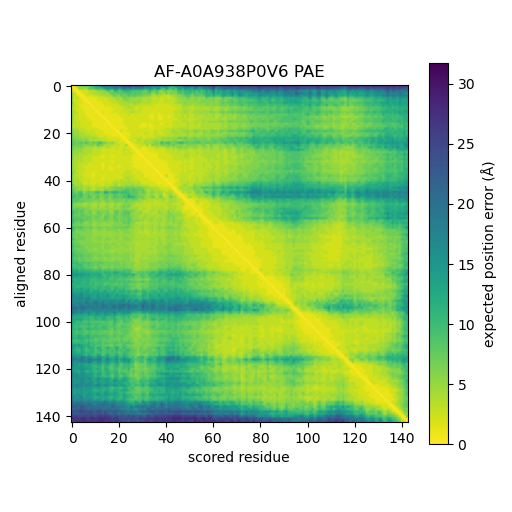 -25.027 -9.603 17.005 1.00 86.12 98 VAL A N 1
ATOM 739 C CA . VAL A 1 98 ? -24.890 -9.473 15.540 1.00 86.12 98 VAL A CA 1
ATOM 740 C C . VAL A 1 98 ? -24.638 -8.022 15.120 1.00 86.12 98 VAL A C 1
ATOM 742 O O . VAL A 1 98 ? -23.732 -7.757 14.338 1.00 86.12 98 VAL A O 1
ATOM 745 N N . ILE A 1 99 ? -25.385 -7.070 15.685 1.00 85.69 99 ILE A N 1
ATOM 746 C CA . ILE A 1 99 ? -25.238 -5.642 15.369 1.00 85.69 99 ILE A CA 1
ATOM 747 C C . ILE A 1 99 ? -23.884 -5.123 15.851 1.00 85.69 99 ILE A C 1
ATOM 749 O O . ILE A 1 99 ? -23.216 -4.387 15.129 1.00 85.69 99 ILE A O 1
ATOM 753 N N . LEU A 1 100 ? -23.442 -5.552 17.036 1.00 86.31 100 LEU A N 1
ATOM 754 C CA . LEU A 1 100 ? -22.122 -5.196 17.547 1.00 86.31 100 LEU A CA 1
ATOM 755 C C . LEU A 1 100 ? -20.997 -5.721 16.641 1.00 86.31 100 LEU A C 1
ATOM 757 O O . LEU A 1 100 ? -20.061 -4.978 16.369 1.00 86.31 100 LEU A O 1
ATOM 761 N N . LEU A 1 101 ? -21.098 -6.957 16.140 1.00 88.31 101 LEU A N 1
ATOM 762 C CA . LEU A 1 101 ? -20.117 -7.522 15.207 1.00 88.31 101 LEU A CA 1
ATOM 763 C C . LEU A 1 101 ? -20.056 -6.733 13.895 1.00 88.31 101 LEU A C 1
ATOM 765 O O . LEU A 1 101 ? -18.965 -6.357 13.481 1.00 88.31 101 LEU A O 1
ATOM 769 N N . ILE A 1 102 ? -21.206 -6.413 13.292 1.00 90.19 102 ILE A N 1
ATOM 770 C CA . ILE A 1 102 ? -21.265 -5.585 12.074 1.00 90.19 102 ILE A CA 1
ATOM 771 C C . ILE A 1 102 ? -20.612 -4.224 12.325 1.00 90.19 102 ILE A C 1
ATOM 773 O O . ILE A 1 102 ? -19.807 -3.754 11.524 1.00 90.19 102 ILE A O 1
ATOM 777 N N . LEU A 1 103 ? -20.917 -3.598 13.460 1.00 88.69 103 LEU A N 1
ATOM 778 C CA . LEU A 1 103 ? -20.381 -2.288 13.802 1.00 88.69 103 LEU A CA 1
ATOM 779 C C . LEU A 1 103 ? -18.865 -2.342 14.061 1.00 88.69 103 LEU A C 1
ATOM 781 O O . LEU A 1 103 ? -18.148 -1.423 13.676 1.00 88.69 103 LEU A O 1
ATOM 785 N N . LEU A 1 104 ? -18.359 -3.433 14.647 1.00 88.62 104 LEU A N 1
ATOM 786 C CA . LEU A 1 104 ? -16.920 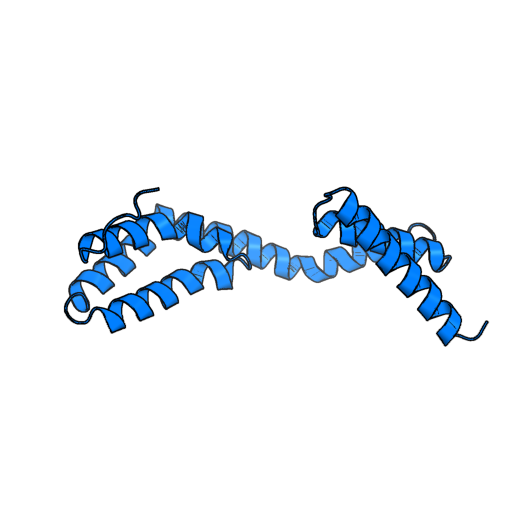-3.685 14.777 1.00 88.62 104 LEU A CA 1
ATOM 787 C C . LEU A 1 104 ? -16.258 -3.895 13.409 1.00 88.62 104 LEU A C 1
ATOM 789 O O . LEU A 1 104 ? -15.163 -3.385 13.196 1.00 88.62 104 LEU A O 1
ATOM 793 N N . THR A 1 105 ? -16.914 -4.578 12.467 1.00 89.75 105 THR A N 1
ATOM 794 C CA . THR A 1 105 ? -16.426 -4.711 11.085 1.00 89.75 105 THR A CA 1
ATOM 795 C C . THR A 1 105 ? -16.335 -3.354 10.391 1.00 89.75 105 THR A C 1
ATOM 797 O O . THR A 1 105 ? -15.303 -3.044 9.798 1.00 89.75 105 THR A O 1
ATOM 800 N N . VAL A 1 106 ? -17.370 -2.516 10.506 1.00 89.81 106 VAL A N 1
ATOM 801 C CA . VAL A 1 106 ? -17.355 -1.144 9.968 1.00 89.81 106 VAL A CA 1
ATOM 802 C C . VAL A 1 106 ? -16.234 -0.326 10.606 1.00 89.81 106 VAL A C 1
ATOM 804 O O . VAL A 1 106 ? -15.498 0.363 9.906 1.00 89.81 106 VAL A O 1
ATOM 807 N N . LEU A 1 107 ? -16.047 -0.443 11.920 1.00 88.56 107 LEU A N 1
ATOM 808 C CA . LEU A 1 107 ? -14.978 0.252 12.631 1.00 88.56 107 LEU A CA 1
ATOM 809 C C . LEU A 1 107 ? -13.581 -0.202 12.182 1.00 88.56 107 LEU A C 1
ATOM 811 O O . LEU A 1 107 ? -12.682 0.627 12.062 1.00 88.56 107 LEU A O 1
ATOM 815 N N . LEU A 1 108 ? -13.397 -1.496 11.908 1.00 88.75 108 LEU A N 1
ATOM 816 C CA . LEU A 1 108 ? -12.156 -2.030 11.346 1.00 88.75 108 LEU A CA 1
ATOM 817 C C . LEU A 1 108 ? -11.926 -1.533 9.909 1.00 88.75 108 LEU A C 1
ATOM 819 O O . LEU A 1 108 ? -10.797 -1.232 9.545 1.00 88.75 108 LEU A O 1
ATOM 823 N N . LEU A 1 109 ? -12.972 -1.359 9.102 1.00 90.44 109 LEU A N 1
ATOM 824 C CA . LEU A 1 109 ? -12.831 -0.852 7.733 1.00 90.44 109 LEU A CA 1
ATOM 825 C C . LEU A 1 109 ? -12.278 0.578 7.659 1.00 90.44 109 LEU A C 1
ATOM 827 O O . LEU A 1 109 ? -11.597 0.892 6.688 1.00 90.44 109 LEU A O 1
ATOM 831 N N . ILE A 1 110 ? -12.520 1.429 8.662 1.00 88.25 110 ILE A N 1
ATOM 832 C CA . ILE A 1 110 ? -12.115 2.846 8.640 1.00 88.25 110 ILE A CA 1
ATOM 833 C C . ILE A 1 110 ? -10.592 3.012 8.451 1.00 88.25 110 ILE A C 1
ATOM 835 O O . ILE A 1 110 ? -10.195 3.607 7.448 1.00 88.25 110 ILE A O 1
ATOM 839 N N . PRO A 1 111 ? -9.714 2.484 9.332 1.00 86.44 111 PRO A N 1
ATOM 840 C CA . PRO A 1 111 ? -8.273 2.588 9.120 1.00 86.44 111 PRO A CA 1
ATOM 841 C C . PRO A 1 111 ? -7.826 1.985 7.786 1.00 86.44 111 PRO A C 1
ATOM 843 O O . PRO A 1 111 ? -6.969 2.557 7.122 1.00 86.44 111 PRO A O 1
ATOM 846 N N . GLY A 1 112 ? -8.392 0.849 7.378 1.00 86.81 112 GLY A N 1
ATOM 847 C CA . GLY A 1 112 ? -7.981 0.140 6.164 1.00 86.81 112 GLY A CA 1
ATOM 848 C C . GLY A 1 112 ? -8.342 0.898 4.893 1.00 86.81 112 GLY A C 1
ATOM 849 O O . GLY A 1 112 ? -7.523 0.984 3.984 1.00 86.81 112 GLY A O 1
ATOM 850 N N . ALA A 1 113 ? -9.529 1.500 4.859 1.00 88.31 113 ALA A N 1
ATOM 851 C CA . ALA A 1 113 ? -9.979 2.330 3.750 1.00 88.31 113 ALA A CA 1
ATOM 852 C C . ALA A 1 113 ? -9.167 3.628 3.641 1.00 88.31 113 ALA A C 1
ATOM 854 O O . ALA A 1 113 ? -8.849 4.057 2.537 1.00 88.31 113 ALA A O 1
ATOM 855 N N . LEU A 1 114 ? -8.799 4.231 4.776 1.00 86.06 114 LEU A N 1
ATOM 856 C CA . LEU A 1 114 ? -8.023 5.472 4.805 1.00 86.06 114 LEU A CA 1
ATOM 857 C C . LEU A 1 114 ? -6.539 5.258 4.471 1.00 86.06 114 LEU A C 1
ATOM 859 O O . LEU A 1 114 ? -5.923 6.108 3.841 1.00 86.06 114 LEU A O 1
ATOM 863 N N . THR A 1 115 ? -5.956 4.135 4.898 1.00 84.19 115 THR A N 1
ATOM 864 C CA . THR A 1 115 ? -4.511 3.861 4.758 1.00 84.19 115 THR A CA 1
ATOM 865 C C . THR A 1 115 ? -4.166 2.945 3.584 1.00 84.19 115 THR A C 1
ATOM 867 O O . THR A 1 115 ? -2.992 2.699 3.328 1.00 84.19 115 THR A O 1
ATOM 870 N N . GLY A 1 116 ? -5.167 2.411 2.877 1.00 75.00 116 GLY A N 1
ATOM 871 C CA . GLY A 1 116 ? -4.982 1.543 1.708 1.00 75.00 116 GLY A CA 1
ATOM 872 C C . GLY A 1 116 ? -4.490 0.125 2.026 1.00 75.00 116 GLY A C 1
ATOM 873 O O . GLY A 1 116 ? -4.423 -0.711 1.126 1.00 75.00 116 GLY A O 1
ATOM 874 N N . ALA A 1 117 ? -4.181 -0.184 3.291 1.00 77.69 117 ALA A N 1
ATOM 875 C CA . ALA A 1 117 ? -3.636 -1.469 3.714 1.00 77.69 117 ALA A CA 1
ATOM 876 C C . ALA A 1 117 ? -4.506 -2.142 4.790 1.00 77.69 117 ALA A C 1
ATOM 878 O O . ALA A 1 117 ? -4.646 -1.667 5.920 1.00 77.69 117 ALA A O 1
ATOM 879 N N . GLY A 1 118 ? -5.040 -3.326 4.471 1.00 78.06 118 GLY A N 1
ATOM 880 C CA . GLY A 1 118 ? -5.827 -4.127 5.420 1.00 78.06 118 GLY A CA 1
ATOM 881 C C . GLY A 1 118 ? -5.029 -4.579 6.653 1.00 78.06 118 GLY A C 1
ATOM 882 O O . GLY A 1 118 ? -5.583 -4.694 7.744 1.00 78.06 118 GLY A O 1
ATOM 883 N N . SER A 1 119 ? -3.713 -4.764 6.520 1.00 80.88 119 SER A N 1
ATOM 884 C CA . SER A 1 119 ? -2.817 -5.117 7.631 1.00 80.88 119 SER A CA 1
ATOM 885 C C . SER A 1 119 ? -2.744 -4.024 8.703 1.00 80.88 119 SER A C 1
ATOM 887 O O . SER A 1 119 ? -2.714 -4.327 9.897 1.00 80.88 119 SER A O 1
ATOM 889 N N . VAL A 1 120 ? -2.790 -2.753 8.296 1.00 78.88 120 VAL A N 1
ATOM 890 C CA . VAL A 1 120 ? -2.714 -1.594 9.198 1.00 78.88 120 VAL A CA 1
ATOM 891 C C . VAL A 1 120 ? -3.916 -1.558 10.141 1.00 78.88 120 VAL A C 1
ATOM 893 O O . VAL A 1 120 ? -3.762 -1.322 11.336 1.00 78.88 120 VAL A O 1
ATOM 896 N N . THR A 1 121 ? -5.104 -1.913 9.653 1.00 85.00 121 THR A N 1
ATOM 897 C CA . THR A 1 121 ? -6.312 -2.055 10.486 1.00 85.00 121 THR A CA 1
ATOM 898 C C . THR A 1 121 ? -6.122 -3.038 11.632 1.00 85.00 121 THR A C 1
ATOM 900 O O . THR A 1 121 ? -6.485 -2.750 12.776 1.00 85.00 121 THR A O 1
ATOM 903 N N . VAL A 1 122 ? -5.559 -4.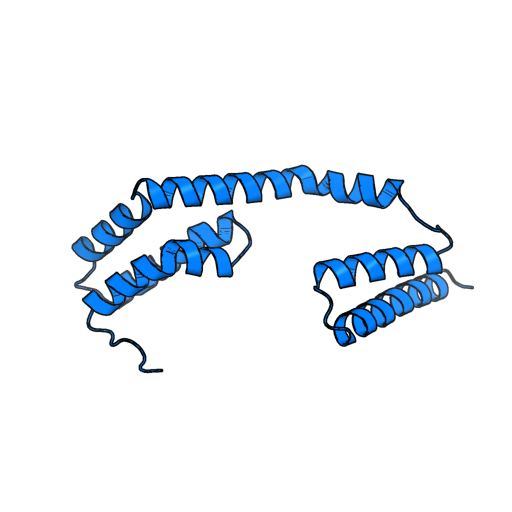208 11.331 1.00 84.31 122 VAL A N 1
ATOM 904 C CA . VAL A 1 122 ? -5.370 -5.271 12.322 1.00 84.31 122 VAL A CA 1
ATOM 905 C C . VAL A 1 122 ? -4.341 -4.838 13.369 1.00 84.31 122 VAL A C 1
ATOM 907 O O . VAL A 1 122 ? -4.566 -5.037 14.562 1.00 84.31 122 VAL A O 1
ATOM 910 N N . LEU A 1 123 ? -3.263 -4.170 12.954 1.00 83.12 123 LEU A N 1
ATOM 911 C CA . LEU A 1 123 ? -2.221 -3.659 13.853 1.00 83.12 123 LEU A CA 1
ATOM 912 C C . LEU A 1 123 ? -2.704 -2.496 14.739 1.00 83.12 123 LEU A C 1
ATOM 914 O O . LEU A 1 123 ? -2.376 -2.417 15.928 1.00 83.12 123 LEU A O 1
ATOM 918 N N . ILE A 1 124 ? -3.495 -1.579 14.183 1.00 79.88 124 ILE A N 1
ATOM 919 C CA . ILE A 1 124 ? -3.987 -0.400 14.904 1.00 79.88 124 ILE A CA 1
ATOM 920 C C . ILE A 1 124 ? -5.115 -0.797 15.858 1.00 79.88 124 ILE A C 1
ATOM 922 O O . ILE A 1 124 ? -5.053 -0.482 17.049 1.00 79.88 124 ILE A O 1
ATOM 926 N N . THR A 1 125 ? -6.109 -1.530 15.360 1.00 82.69 125 THR A N 1
ATOM 927 C CA . THR A 1 125 ? -7.414 -1.677 16.020 1.00 82.69 125 THR A CA 1
ATOM 928 C C . THR A 1 125 ? -7.697 -3.105 16.491 1.00 82.69 125 THR A C 1
ATOM 930 O O . THR A 1 125 ? -8.558 -3.310 17.350 1.00 82.69 125 THR A O 1
ATOM 933 N N . GLY A 1 126 ? -6.943 -4.101 16.014 1.00 84.31 126 GLY A N 1
ATOM 934 C CA . GLY A 1 126 ? -7.177 -5.518 16.310 1.00 84.31 126 GLY A CA 1
ATOM 935 C C . GLY A 1 126 ? -7.099 -5.864 17.795 1.00 84.31 126 GLY A C 1
ATOM 936 O O . GLY A 1 126 ? -7.965 -6.579 18.291 1.00 84.31 126 GLY A O 1
ATOM 937 N N . GLY A 1 127 ? -6.141 -5.301 18.540 1.00 83.69 127 GLY A N 1
ATOM 938 C CA . GLY A 1 127 ? -6.051 -5.507 19.992 1.00 83.69 127 GLY A CA 1
ATOM 939 C C . GLY A 1 127 ? -7.287 -5.000 20.744 1.00 83.69 127 GLY A C 1
ATOM 940 O O . GLY A 1 127 ? -7.820 -5.693 21.609 1.00 83.69 127 GLY A O 1
ATOM 941 N N . MET A 1 128 ? -7.804 -3.828 20.363 1.00 81.62 128 MET A N 1
ATOM 942 C CA . MET A 1 128 ? -9.016 -3.258 20.964 1.00 81.62 128 MET A CA 1
ATOM 943 C C . MET A 1 128 ? -10.250 -4.104 20.633 1.00 81.62 128 MET A C 1
ATOM 945 O O . MET A 1 128 ? -11.019 -4.453 21.530 1.00 81.62 128 MET A O 1
ATOM 949 N N . VAL A 1 129 ? -10.416 -4.515 19.374 1.00 83.88 129 VAL A N 1
ATOM 950 C CA . VAL A 1 129 ? -11.538 -5.381 18.977 1.00 83.88 129 VAL A CA 1
ATOM 951 C C . VAL A 1 129 ? -11.452 -6.748 19.653 1.00 83.88 129 VAL A C 1
ATOM 953 O O . VAL A 1 129 ? -12.461 -7.233 20.159 1.00 83.88 129 VAL A O 1
ATOM 956 N N . ALA A 1 130 ? -10.258 -7.334 19.768 1.00 84.31 130 ALA A N 1
ATOM 957 C CA . ALA A 1 130 ? -10.051 -8.591 20.481 1.00 84.31 130 ALA A CA 1
ATOM 958 C C . ALA A 1 130 ? -10.513 -8.501 21.943 1.00 84.31 130 ALA A C 1
ATOM 960 O O . ALA A 1 130 ? -11.179 -9.415 22.427 1.00 84.31 130 ALA A O 1
ATOM 961 N N . THR A 1 131 ? -10.226 -7.395 22.643 1.00 81.19 131 THR A N 1
ATOM 962 C CA . THR A 1 131 ? -10.721 -7.204 24.020 1.00 81.19 131 THR A CA 1
ATOM 963 C C . THR A 1 131 ? -12.243 -7.145 24.111 1.00 81.19 131 THR A C 1
ATOM 965 O O . THR A 1 131 ? -12.813 -7.716 25.040 1.00 81.19 131 THR A O 1
ATOM 968 N N . VAL A 1 132 ? -12.917 -6.548 23.125 1.00 79.88 132 VAL A N 1
ATOM 969 C CA . VAL A 1 132 ? -14.385 -6.558 23.062 1.00 79.88 132 VAL A CA 1
ATOM 970 C C . VAL A 1 132 ? -14.931 -7.953 22.790 1.00 79.88 132 VAL A C 1
ATOM 972 O O . VAL A 1 132 ? -15.851 -8.382 23.483 1.00 79.88 132 VAL A O 1
ATOM 975 N N . LEU A 1 133 ? -14.352 -8.683 21.836 1.00 83.00 133 LEU A N 1
ATOM 976 C CA . LEU A 1 133 ? -14.773 -10.051 21.521 1.00 83.00 133 LEU A CA 1
ATOM 977 C C . LEU A 1 133 ? -14.614 -10.977 22.738 1.00 83.00 133 LEU A C 1
ATOM 979 O O . LEU A 1 133 ? -15.531 -11.736 23.057 1.00 83.00 133 LEU A O 1
ATOM 983 N N . MET A 1 134 ? -13.508 -10.855 23.478 1.00 81.88 134 MET A N 1
ATOM 984 C CA . MET A 1 134 ? -13.312 -11.577 24.741 1.00 81.88 134 MET A CA 1
ATOM 985 C C . MET A 1 134 ? -14.347 -11.179 25.801 1.00 81.88 134 MET A C 1
ATOM 987 O O . MET A 1 134 ? -14.905 -12.051 26.464 1.00 81.88 134 MET A O 1
ATOM 991 N N . GLY A 1 135 ? -14.671 -9.887 25.922 1.00 76.81 135 GLY A N 1
ATOM 992 C CA . GLY A 1 135 ? -15.742 -9.402 26.800 1.00 76.81 135 GLY A CA 1
ATOM 993 C C . GLY A 1 135 ? -17.140 -9.925 26.434 1.00 76.81 135 GLY A C 1
ATOM 994 O O . GLY A 1 135 ? -18.015 -9.988 27.292 1.00 76.81 135 GLY A O 1
ATOM 995 N N . MET A 1 136 ? -17.355 -10.351 25.184 1.00 75.44 136 MET A N 1
ATOM 996 C CA . MET A 1 136 ? -18.587 -11.014 24.728 1.00 75.44 136 MET A CA 1
ATOM 997 C C . MET A 1 136 ? -18.616 -12.525 25.022 1.00 75.44 136 MET A C 1
ATOM 999 O O . MET A 1 136 ? -19.610 -13.186 24.706 1.00 75.44 136 MET A O 1
ATOM 1003 N N . GLY A 1 137 ? -17.548 -13.075 25.608 1.00 76.19 137 GLY A N 1
ATOM 1004 C CA . GLY A 1 137 ? -17.399 -14.504 25.882 1.00 76.19 137 GLY A CA 1
ATOM 1005 C C . GLY A 1 137 ? -16.904 -15.319 24.686 1.00 76.19 137 GLY A C 1
ATOM 1006 O O . GLY A 1 137 ? -17.036 -16.540 24.702 1.00 76.19 137 GLY A O 1
ATOM 1007 N N . ILE A 1 138 ? -16.353 -14.676 23.647 1.00 79.31 138 ILE A N 1
ATOM 1008 C CA . ILE A 1 138 ? -15.711 -15.388 22.536 1.00 79.31 138 ILE A CA 1
ATOM 1009 C C . ILE A 1 138 ? -14.321 -15.829 23.017 1.00 79.31 138 ILE A C 1
ATOM 1011 O O . ILE A 1 138 ? -13.488 -14.971 23.330 1.00 79.31 138 ILE A O 1
ATOM 1015 N N . PRO A 1 139 ? -14.060 -17.144 23.130 1.00 72.00 139 PRO A N 1
ATOM 1016 C CA . PRO A 1 139 ? -12.797 -17.639 23.657 1.00 72.00 139 PRO A CA 1
ATOM 1017 C C . PRO A 1 139 ? -11.644 -17.274 22.719 1.00 72.00 139 PRO A C 1
ATOM 1019 O O . PRO A 1 139 ? -11.795 -17.273 21.496 1.00 72.00 139 PRO A O 1
ATOM 1022 N N . LYS A 1 140 ? -10.464 -17.000 23.291 1.00 73.31 140 LYS A N 1
ATOM 1023 C CA . LYS A 1 140 ? -9.233 -16.929 22.497 1.00 73.31 140 LYS A CA 1
ATOM 1024 C C . LYS A 1 140 ? -9.041 -18.269 21.789 1.00 73.31 140 LYS A C 1
ATOM 1026 O O . LYS A 1 140 ? -9.133 -19.317 22.429 1.00 73.31 140 LYS A O 1
ATOM 1031 N N . VAL A 1 141 ? -8.747 -18.231 20.492 1.00 73.88 141 VAL A N 1
ATOM 1032 C CA . VAL A 1 141 ? -8.293 -19.420 19.766 1.00 73.88 141 VAL A CA 1
ATOM 1033 C C . VAL A 1 141 ? -7.012 -19.898 20.452 1.00 73.88 141 VAL A C 1
ATOM 1035 O O . VAL A 1 141 ? -6.042 -19.146 20.536 1.00 73.88 141 VAL A O 1
ATOM 1038 N N . LYS A 1 142 ? -7.040 -21.111 21.015 1.00 52.75 142 LYS A N 1
ATOM 1039 C CA . LYS A 1 142 ? -5.838 -21.790 21.507 1.00 52.75 142 LYS A CA 1
ATOM 1040 C C . LYS A 1 142 ? -5.057 -22.255 20.280 1.00 52.75 142 LYS A C 1
ATOM 1042 O O . LYS A 1 142 ? -5.409 -23.272 19.692 1.00 52.75 142 LYS A O 1
ATOM 1047 N N . THR A 1 143 ? -4.085 -21.456 19.863 1.00 46.97 143 THR A N 1
ATOM 1048 C CA . THR A 1 143 ? -2.955 -21.914 19.044 1.00 46.97 143 THR A CA 1
ATOM 1049 C C . THR A 1 143 ? -1.951 -22.632 19.919 1.00 46.97 143 THR A C 1
ATOM 1051 O O . THR A 1 143 ? -1.693 -22.095 21.023 1.00 46.97 143 THR A O 1
#

Sequence (143 aa):
MDLTSYTAIVLGVMVVVYAGAKFLKLSTELSMFIAALAGSLAGGFGLPARHIAEGAMTYLDINLIFVTATLFMNILKESGGVAFVVRGMFKRFHRQRVILLILLTVLLLIPGALTGAGSVTVLITGGMVATVLMGMGIPKVKT

Mean predicted aligned error: 7.49 Å

Radius of gyration: 22.94 Å; Cα contacts (8 Å, |Δi|>4): 96; chains: 1; bounding box: 44×35×64 Å

Secondary structure (DSSP, 8-state):
--HHHHHHHHHHHHHHHHHHHHHTT--HHHHHHHHHHHHHHHTT----HHHHHHHHHHTHHHHHHHHHHHHHHHHHHHTTHHHHHHHHHHHHHTT-HHHHHHHHHHHHHHHHHHHS-HHHHHHHHHHHHHHHHHHTT-PPP--

Solvent-accessible surface area (backbone atoms only — not comparable to full-atom values): 7807 Å² total; per-residue (Å²): 130,56,71,66,59,53,53,50,49,26,50,48,48,22,52,54,44,28,52,53,32,46,74,70,68,46,54,70,68,56,18,51,51,53,12,52,49,47,24,30,45,67,62,71,61,44,83,53,63,65,59,54,50,56,56,54,58,73,46,44,65,60,51,49,47,29,54,50,37,44,52,48,51,50,52,38,50,74,72,37,52,54,58,50,53,54,50,51,49,44,75,75,31,63,92,42,62,69,62,42,50,53,51,50,49,56,59,45,44,50,53,16,69,51,42,77,35,69,68,55,18,49,72,74,44,37,67,61,51,48,53,52,43,44,75,73,69,48,74,80,82,86,124